Protein AF-A0ABD2MQB8-F1 (afdb_monomer_lite)

Structure (mmCIF, N/CA/C/O backbone):
data_AF-A0ABD2MQB8-F1
#
_entry.id   AF-A0ABD2MQB8-F1
#
loop_
_atom_site.group_PDB
_atom_site.id
_atom_site.type_symbol
_atom_site.label_atom_id
_atom_site.label_alt_id
_atom_site.label_comp_id
_atom_site.label_asym_id
_atom_site.label_entity_id
_atom_site.label_seq_id
_atom_site.pdbx_PDB_ins_code
_atom_site.Cartn_x
_atom_site.Cartn_y
_atom_site.Cartn_z
_atom_site.occupancy
_atom_site.B_iso_or_equiv
_atom_site.auth_seq_id
_atom_site.auth_comp_id
_atom_site.auth_asym_id
_atom_site.auth_atom_id
_atom_site.pdbx_PDB_model_num
ATOM 1 N N . MET A 1 1 ? 7.678 17.978 -4.601 1.00 78.19 1 MET A N 1
ATOM 2 C CA . MET A 1 1 ? 6.930 17.183 -3.603 1.00 78.19 1 MET A CA 1
ATOM 3 C C . MET A 1 1 ? 6.205 15.980 -4.212 1.00 78.19 1 MET A C 1
ATOM 5 O O . MET A 1 1 ? 6.706 14.885 -4.023 1.00 78.19 1 MET A O 1
ATOM 9 N N . ALA A 1 2 ? 5.103 16.112 -4.970 1.00 89.56 2 ALA A N 1
ATOM 10 C CA . ALA A 1 2 ? 4.362 14.930 -5.470 1.00 89.56 2 ALA A CA 1
ATOM 11 C C . ALA A 1 2 ? 5.180 14.020 -6.418 1.00 89.56 2 ALA A C 1
ATOM 13 O O . ALA A 1 2 ? 5.145 12.799 -6.293 1.00 89.56 2 ALA A O 1
ATOM 14 N N . LEU A 1 3 ? 5.963 14.611 -7.329 1.00 91.88 3 LEU A N 1
ATOM 15 C CA . LEU A 1 3 ? 6.819 13.855 -8.252 1.00 91.88 3 LEU A CA 1
ATOM 16 C C . LEU A 1 3 ? 7.938 13.095 -7.514 1.00 91.88 3 LEU A C 1
ATOM 18 O O . LEU A 1 3 ? 8.154 11.915 -7.765 1.00 91.88 3 LEU A O 1
ATOM 22 N N . GLU A 1 4 ? 8.593 13.750 -6.550 1.00 94.19 4 GLU A N 1
ATOM 23 C CA . G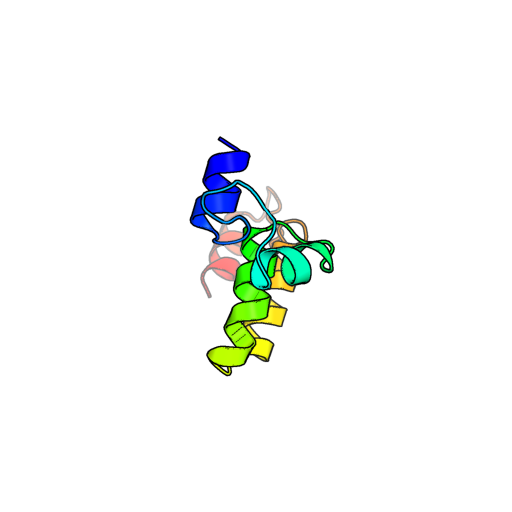LU A 1 4 ? 9.628 13.138 -5.699 1.00 94.19 4 GLU A CA 1
ATOM 24 C C . GLU A 1 4 ? 9.059 12.004 -4.841 1.00 94.19 4 GLU A C 1
ATOM 26 O O . GLU A 1 4 ? 9.699 10.970 -4.677 1.00 94.19 4 GLU A O 1
ATOM 31 N N . GLN A 1 5 ? 7.836 12.159 -4.326 1.00 95.00 5 GLN A N 1
ATOM 32 C CA . GLN A 1 5 ? 7.149 11.092 -3.601 1.00 95.00 5 GLN A CA 1
ATOM 33 C C . GLN A 1 5 ? 6.931 9.868 -4.497 1.00 95.00 5 GLN A C 1
ATOM 35 O O . GLN A 1 5 ? 7.282 8.758 -4.102 1.00 95.00 5 GLN A O 1
ATOM 40 N N . LEU A 1 6 ? 6.430 10.051 -5.721 1.00 96.69 6 LEU A N 1
ATOM 41 C CA . LEU A 1 6 ? 6.244 8.947 -6.669 1.00 96.69 6 LEU A CA 1
ATOM 42 C C . LEU A 1 6 ? 7.570 8.287 -7.081 1.00 96.69 6 LEU A C 1
ATOM 44 O O . LEU A 1 6 ? 7.624 7.062 -7.206 1.00 96.69 6 LEU A O 1
ATOM 48 N N . HIS A 1 7 ? 8.644 9.066 -7.224 1.00 96.69 7 HIS A N 1
ATOM 49 C CA . HIS A 1 7 ? 9.992 8.540 -7.466 1.00 96.69 7 HIS A CA 1
ATOM 50 C C . HIS A 1 7 ? 10.507 7.720 -6.270 1.00 96.69 7 HIS A C 1
ATOM 52 O O . HIS A 1 7 ? 10.895 6.567 -6.442 1.00 96.69 7 HIS A O 1
ATOM 58 N N . SER A 1 8 ? 10.363 8.214 -5.032 1.00 96.12 8 SER A N 1
ATOM 59 C CA . SER A 1 8 ? 10.723 7.460 -3.812 1.00 96.12 8 SER A CA 1
ATOM 60 C C . SER A 1 8 ? 9.912 6.170 -3.622 1.00 96.12 8 SER A C 1
ATOM 62 O O . SER A 1 8 ? 10.385 5.188 -3.046 1.00 96.12 8 SER A O 1
ATOM 64 N N . LEU A 1 9 ? 8.688 6.131 -4.157 1.00 96.88 9 LEU A N 1
ATOM 65 C CA . LEU A 1 9 ? 7.857 4.930 -4.203 1.00 96.88 9 LEU A CA 1
ATOM 66 C C . LEU A 1 9 ? 8.236 3.985 -5.344 1.00 96.88 9 LEU A C 1
ATOM 68 O O . LEU A 1 9 ? 7.658 2.902 -5.437 1.00 96.88 9 LEU A O 1
ATOM 72 N N . SER A 1 10 ? 9.218 4.331 -6.170 1.00 97.19 10 SER A N 1
ATOM 73 C CA . SER A 1 10 ? 9.597 3.576 -7.367 1.00 97.19 10 SER A CA 1
ATOM 74 C C . SER A 1 10 ? 8.438 3.443 -8.365 1.00 97.19 10 SER A C 1
ATOM 76 O O . SER A 1 10 ? 8.397 2.505 -9.165 1.00 97.19 10 SER A O 1
ATOM 78 N N . ALA A 1 11 ? 7.461 4.356 -8.302 1.00 97.88 11 ALA A N 1
ATOM 79 C CA . ALA A 1 11 ? 6.375 4.440 -9.271 1.00 97.88 11 ALA A CA 1
ATOM 80 C C . ALA A 1 11 ? 6.865 5.069 -10.584 1.00 97.88 11 ALA A C 1
ATOM 82 O O . ALA A 1 11 ? 6.371 4.709 -11.653 1.00 97.88 11 ALA A O 1
ATOM 83 N N . LEU A 1 12 ? 7.864 5.950 -10.491 1.00 97.94 12 LEU A N 1
ATOM 84 C CA . LEU A 1 12 ? 8.566 6.563 -11.613 1.00 97.94 12 LEU A CA 1
ATOM 85 C C . LEU A 1 12 ? 10.038 6.133 -11.619 1.00 97.94 12 LEU A C 1
ATOM 87 O O . LEU A 1 12 ? 10.589 5.846 -10.555 1.00 97.94 12 LEU A O 1
ATOM 91 N N . ASP A 1 13 ? 10.644 6.068 -12.798 1.00 96.06 13 ASP A N 1
ATOM 92 C CA . ASP A 1 13 ? 12.093 5.937 -12.972 1.00 96.06 13 ASP A CA 1
ATOM 93 C C . ASP A 1 13 ? 12.793 7.310 -13.004 1.00 96.06 13 ASP A C 1
ATOM 95 O O . ASP A 1 13 ? 12.160 8.352 -12.811 1.00 96.06 13 ASP A O 1
ATOM 99 N N . ASP A 1 14 ? 14.111 7.310 -13.216 1.00 95.12 14 ASP A N 1
ATOM 100 C CA . ASP A 1 14 ? 14.946 8.521 -13.214 1.00 95.12 14 ASP A CA 1
ATOM 101 C C . ASP A 1 14 ? 14.647 9.470 -14.385 1.00 95.12 14 ASP A C 1
ATOM 103 O O . ASP A 1 14 ? 14.959 10.658 -14.312 1.00 95.12 14 ASP A O 1
ATOM 107 N N . GLU A 1 15 ? 13.998 8.974 -15.442 1.00 94.94 15 GLU A N 1
ATOM 108 C CA . GLU A 1 15 ? 13.513 9.784 -16.565 1.00 94.94 15 GLU A CA 1
ATOM 109 C C . GLU A 1 15 ? 12.093 10.328 -16.311 1.00 94.94 15 GLU A C 1
ATOM 111 O O . GLU A 1 15 ? 11.548 11.077 -17.123 1.00 94.94 15 GLU A O 1
ATOM 116 N N . GLY A 1 16 ? 11.486 9.985 -15.169 1.00 94.00 16 GLY A N 1
ATOM 117 C CA . GLY A 1 16 ? 10.133 10.390 -14.795 1.00 94.00 16 GLY A CA 1
ATOM 118 C C . GLY A 1 16 ? 9.034 9.573 -15.478 1.00 94.00 16 GLY A C 1
ATOM 119 O O . GLY A 1 16 ? 7.875 9.993 -15.475 1.00 94.00 16 GLY A O 1
ATOM 120 N N . LEU A 1 17 ? 9.363 8.417 -16.058 1.00 97.12 17 LEU A N 1
ATOM 121 C CA . LEU A 1 17 ? 8.413 7.531 -16.724 1.00 97.12 17 LEU A CA 1
ATOM 122 C C . LEU A 1 17 ? 7.862 6.483 -15.752 1.00 97.12 17 LEU A C 1
ATOM 124 O O . LEU A 1 17 ? 8.512 6.081 -14.790 1.00 97.12 17 LEU A O 1
ATOM 128 N N . LEU A 1 18 ? 6.632 6.014 -16.000 1.00 97.56 18 LEU A N 1
ATOM 129 C CA . LEU A 1 18 ? 6.010 4.989 -15.158 1.00 97.56 18 LEU A CA 1
ATOM 130 C C . LEU A 1 18 ? 6.789 3.672 -15.218 1.00 97.56 18 LEU A C 1
ATOM 132 O O . LEU A 1 18 ? 6.952 3.06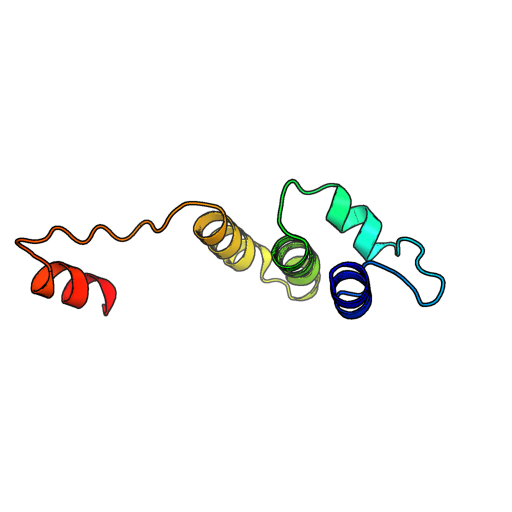4 -16.282 1.00 97.56 18 LEU A O 1
ATOM 136 N N . THR A 1 19 ? 7.144 3.148 -14.049 1.00 98.25 19 THR A N 1
ATOM 137 C CA . THR A 1 19 ? 7.703 1.800 -13.924 1.00 98.25 19 THR A CA 1
ATOM 138 C C . THR A 1 19 ? 6.605 0.740 -14.067 1.00 98.25 19 THR A C 1
ATOM 140 O O . THR A 1 19 ? 5.405 1.030 -14.104 1.00 98.25 19 THR A O 1
ATOM 143 N N . ARG A 1 20 ? 6.983 -0.545 -14.104 1.00 97.38 20 ARG A N 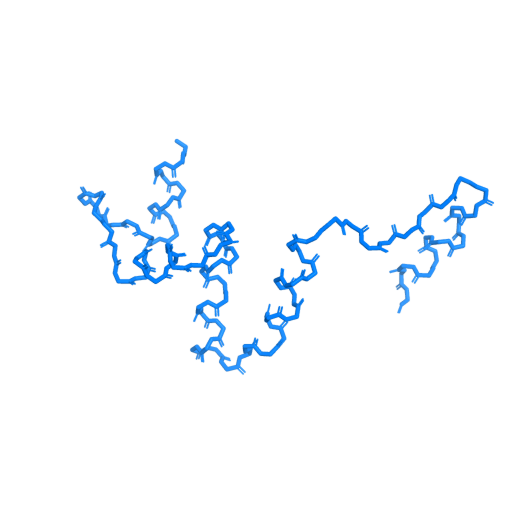1
ATOM 144 C CA . ARG A 1 20 ? 6.000 -1.643 -14.036 1.00 97.38 20 ARG A CA 1
ATOM 145 C C . ARG A 1 20 ? 5.212 -1.624 -12.720 1.00 97.38 20 ARG A C 1
ATOM 147 O O . ARG A 1 20 ? 4.030 -1.956 -12.729 1.00 97.38 20 ARG A O 1
ATOM 154 N N . LEU A 1 21 ? 5.854 -1.233 -11.617 1.00 97.44 21 LEU A N 1
ATOM 155 C CA . LEU A 1 21 ? 5.185 -1.041 -10.332 1.00 97.44 21 LEU A CA 1
ATOM 156 C C . LEU A 1 21 ? 4.210 0.138 -10.413 1.00 97.44 21 LEU A C 1
ATOM 158 O O . LEU A 1 21 ? 3.045 -0.041 -10.082 1.00 97.44 21 LEU A O 1
ATOM 162 N N . GLY A 1 22 ? 4.652 1.290 -10.927 1.00 97.94 22 GLY A N 1
ATOM 163 C CA . GLY A 1 22 ? 3.812 2.479 -11.085 1.00 97.94 22 GLY A CA 1
ATOM 164 C C . GLY A 1 22 ? 2.578 2.235 -11.953 1.00 97.94 22 GLY A C 1
ATOM 165 O O . GLY A 1 22 ? 1.483 2.652 -11.589 1.00 97.94 22 GLY A O 1
ATOM 166 N N . ARG A 1 23 ? 2.722 1.482 -13.054 1.00 98.19 23 ARG A N 1
ATOM 167 C CA . ARG A 1 23 ? 1.580 1.066 -13.888 1.00 98.19 23 ARG A CA 1
ATOM 168 C C . ARG A 1 23 ? 0.562 0.241 -13.107 1.00 98.19 23 ARG A C 1
ATOM 170 O O . ARG A 1 23 ? -0.614 0.564 -13.150 1.00 98.19 23 ARG A O 1
ATOM 177 N N . ARG A 1 24 ? 1.010 -0.773 -12.358 1.00 97.88 24 ARG A N 1
ATOM 178 C CA . ARG A 1 24 ? 0.110 -1.562 -11.500 1.00 97.88 24 ARG A CA 1
ATOM 179 C C . ARG A 1 24 ? -0.520 -0.700 -10.416 1.00 97.88 24 ARG A C 1
ATOM 181 O O . ARG A 1 24 ? -1.687 -0.883 -10.115 1.00 97.88 24 ARG A O 1
ATOM 188 N N . MET A 1 25 ? 0.230 0.243 -9.843 1.00 97.94 25 MET A N 1
ATOM 189 C CA . MET A 1 25 ? -0.300 1.127 -8.809 1.00 97.94 25 MET A CA 1
ATOM 190 C C . MET A 1 25 ? -1.475 1.965 -9.316 1.00 97.94 25 MET A C 1
ATOM 192 O O . MET A 1 25 ? -2.450 2.119 -8.585 1.00 97.94 25 MET A O 1
ATOM 196 N N . ALA A 1 26 ? -1.388 2.450 -10.559 1.00 97.31 26 ALA A N 1
ATOM 197 C CA . ALA A 1 26 ? -2.407 3.273 -11.208 1.00 97.31 26 ALA A CA 1
ATOM 198 C C . ALA A 1 26 ? -3.721 2.528 -11.513 1.00 97.31 26 ALA A C 1
ATOM 200 O O . ALA A 1 26 ? -4.730 3.171 -11.789 1.00 97.31 26 ALA A O 1
ATOM 201 N N . GLU A 1 27 ? -3.730 1.194 -11.456 1.00 97.44 27 GLU A N 1
ATOM 202 C CA . GLU A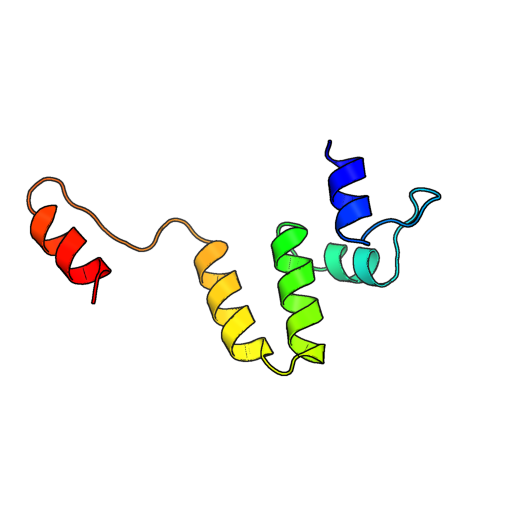 1 27 ? -4.945 0.384 -11.627 1.00 97.44 27 GLU A CA 1
ATOM 203 C C . GLU A 1 27 ? -5.802 0.336 -10.351 1.00 97.44 27 GLU A C 1
ATOM 205 O O . GLU A 1 27 ? -6.974 -0.036 -10.411 1.00 97.44 27 GLU A O 1
ATOM 210 N N . PHE A 1 28 ? -5.247 0.716 -9.193 1.00 95.62 28 PHE A N 1
ATOM 211 C CA . PHE A 1 28 ? -5.968 0.710 -7.921 1.00 95.62 28 PHE A CA 1
ATOM 212 C C . PHE A 1 28 ? -6.551 2.093 -7.601 1.00 95.62 28 PHE A C 1
ATOM 214 O O . PHE A 1 28 ? -5.834 3.091 -7.690 1.00 95.62 28 PHE A O 1
ATOM 221 N N . PRO A 1 29 ? -7.805 2.173 -7.115 1.00 95.44 29 PRO A N 1
ATOM 222 C CA . PRO A 1 29 ? -8.409 3.414 -6.632 1.00 95.44 29 PRO A CA 1
ATOM 223 C C . PRO A 1 29 ? -7.929 3.735 -5.204 1.00 95.44 29 PRO A C 1
ATOM 225 O O . PRO A 1 29 ? -8.728 3.899 -4.286 1.00 95.44 29 PRO A O 1
ATOM 228 N N . LEU A 1 30 ? -6.614 3.740 -4.996 1.00 95.31 30 LEU A N 1
ATOM 229 C CA . LEU A 1 30 ? -5.968 3.899 -3.697 1.00 95.31 30 LEU A CA 1
ATOM 230 C C . LEU A 1 30 ? -4.865 4.949 -3.781 1.00 95.31 30 LEU A C 1
ATOM 232 O O . LEU A 1 30 ? -4.240 5.133 -4.825 1.00 95.31 30 LEU A O 1
ATOM 236 N N . GLU A 1 31 ? -4.551 5.558 -2.641 1.00 95.31 31 GLU A N 1
ATOM 237 C CA . GLU A 1 31 ? -3.356 6.389 -2.518 1.00 95.31 31 GLU A CA 1
ATOM 238 C C . GLU A 1 31 ? -2.087 5.585 -2.876 1.00 95.31 31 GLU A C 1
ATOM 240 O O . GLU A 1 31 ? -1.981 4.409 -2.497 1.00 95.31 31 GLU A O 1
ATOM 245 N N . PRO A 1 32 ? -1.081 6.192 -3.543 1.00 96.19 32 PRO A N 1
ATOM 246 C CA . PRO A 1 32 ? 0.107 5.485 -4.034 1.00 96.19 32 PRO A CA 1
ATOM 247 C C . PRO A 1 32 ? 0.822 4.630 -2.975 1.00 96.19 32 PRO A C 1
ATOM 249 O O . PRO A 1 32 ? 1.247 3.509 -3.256 1.00 96.19 32 PRO A O 1
ATOM 252 N N . ASN A 1 33 ? 0.904 5.119 -1.735 1.00 96.38 33 ASN A N 1
ATOM 253 C CA . ASN A 1 33 ? 1.516 4.390 -0.621 1.00 96.38 33 ASN A CA 1
ATOM 254 C C . ASN A 1 33 ? 0.778 3.081 -0.303 1.00 96.38 33 ASN A C 1
ATOM 256 O O . ASN A 1 33 ? 1.408 2.038 -0.128 1.00 96.38 33 ASN A O 1
ATOM 260 N N . LEU A 1 34 ? -0.556 3.131 -0.254 1.00 97.25 34 LEU A N 1
ATOM 261 C CA . LEU A 1 34 ? -1.397 1.974 0.058 1.00 97.25 34 LEU A CA 1
ATOM 262 C C . LEU A 1 34 ? -1.410 0.980 -1.103 1.00 97.25 34 LEU A C 1
ATOM 264 O O . LEU A 1 34 ? -1.314 -0.224 -0.881 1.00 97.25 34 LEU A O 1
ATOM 268 N N . SER A 1 35 ? -1.440 1.488 -2.337 1.00 97.56 35 SER A N 1
ATOM 269 C CA . SER A 1 35 ? -1.336 0.672 -3.545 1.00 97.56 35 SER A CA 1
ATOM 270 C C . SER A 1 35 ? -0.010 -0.102 -3.590 1.00 97.56 35 SER A C 1
ATOM 272 O O . SER A 1 35 ? -0.003 -1.325 -3.746 1.00 97.56 35 SER A O 1
ATOM 274 N N . LYS A 1 36 ? 1.126 0.569 -3.334 1.00 97.38 36 LYS A N 1
ATOM 275 C CA . LYS A 1 36 ? 2.436 -0.097 -3.236 1.00 97.38 36 LYS A CA 1
ATOM 276 C C . LYS A 1 36 ? 2.458 -1.146 -2.124 1.00 97.38 36 LYS A C 1
ATOM 278 O O . LYS A 1 36 ? 2.921 -2.259 -2.366 1.00 97.38 36 LYS A O 1
ATOM 283 N N . MET A 1 37 ? 1.954 -0.816 -0.933 1.00 97.50 37 MET A N 1
ATOM 284 C CA . MET A 1 37 ? 1.897 -1.745 0.200 1.00 97.50 37 MET A CA 1
ATOM 285 C C . MET A 1 37 ? 1.102 -3.010 -0.151 1.00 97.50 37 MET A C 1
ATOM 287 O O . MET A 1 37 ? 1.587 -4.121 0.066 1.00 97.50 37 MET A O 1
ATOM 291 N N . LEU A 1 38 ? -0.068 -2.850 -0.776 1.00 97.81 38 LEU A N 1
ATOM 292 C CA . LEU A 1 38 ? -0.904 -3.966 -1.206 1.00 97.81 38 LEU A CA 1
ATOM 293 C C . LEU A 1 38 ? -0.211 -4.822 -2.275 1.00 97.81 38 LEU A C 1
ATOM 295 O O . LEU A 1 38 ? -0.192 -6.043 -2.156 1.00 97.81 38 LEU A O 1
ATOM 299 N N . ILE A 1 39 ? 0.430 -4.216 -3.279 1.00 97.69 39 ILE A N 1
ATOM 300 C CA . ILE A 1 39 ? 1.152 -4.965 -4.323 1.00 97.69 39 ILE A CA 1
ATOM 301 C C . ILE A 1 39 ? 2.350 -5.733 -3.734 1.00 97.69 39 ILE A C 1
ATOM 303 O O . ILE A 1 39 ? 2.598 -6.873 -4.129 1.00 97.69 39 ILE A O 1
ATOM 307 N N . MET A 1 40 ? 3.089 -5.138 -2.791 1.00 97.69 40 MET A N 1
ATOM 308 C CA . MET A 1 40 ? 4.250 -5.776 -2.150 1.00 97.69 40 MET A CA 1
ATOM 309 C C . MET A 1 40 ? 3.874 -6.906 -1.196 1.00 97.69 40 MET A C 1
ATOM 311 O O . MET A 1 40 ? 4.629 -7.872 -1.085 1.00 97.69 40 MET A O 1
ATOM 315 N N . SER A 1 41 ? 2.696 -6.842 -0.574 1.00 98.12 41 SER A N 1
ATOM 316 C CA . SER A 1 41 ? 2.199 -7.903 0.309 1.00 98.12 41 SER A CA 1
ATOM 317 C C . SER A 1 41 ? 2.177 -9.286 -0.352 1.00 98.12 41 SER A C 1
ATOM 319 O O . SER A 1 41 ? 2.394 -10.287 0.321 1.00 98.12 41 SER A O 1
ATOM 321 N N . VAL A 1 42 ? 1.984 -9.343 -1.677 1.00 97.50 42 VAL A N 1
ATOM 322 C CA . VAL A 1 42 ? 1.964 -10.597 -2.445 1.00 97.50 42 VAL A CA 1
ATOM 323 C C . VAL A 1 42 ? 3.332 -11.273 -2.414 1.00 97.50 42 VAL A C 1
ATOM 325 O O . VAL A 1 42 ? 3.424 -12.478 -2.199 1.00 97.50 42 VAL A O 1
ATOM 328 N N . ALA A 1 43 ? 4.405 -10.498 -2.594 1.00 96.00 43 ALA A N 1
ATOM 329 C CA . ALA A 1 43 ? 5.771 -11.015 -2.545 1.00 96.00 43 ALA A CA 1
ATOM 330 C C . ALA A 1 43 ? 6.187 -11.415 -1.121 1.00 96.00 43 ALA A C 1
ATOM 332 O O . ALA A 1 43 ? 6.990 -12.326 -0.951 1.00 96.00 43 ALA A O 1
ATOM 333 N N . LEU A 1 44 ? 5.622 -10.748 -0.111 1.00 97.62 44 LEU A N 1
ATOM 334 C CA . LEU A 1 44 ? 5.853 -11.025 1.309 1.00 97.62 44 LEU A CA 1
ATOM 335 C C . LEU A 1 44 ? 4.887 -12.069 1.894 1.00 97.62 44 LEU A C 1
ATOM 337 O O . LEU A 1 44 ? 4.989 -12.387 3.073 1.00 97.62 44 LEU A O 1
ATOM 341 N N . GLN A 1 45 ? 3.971 -12.601 1.078 1.00 98.00 45 GLN A N 1
ATOM 342 C CA . GLN A 1 45 ? 2.974 -13.605 1.458 1.00 98.00 45 GLN A CA 1
ATOM 343 C C . GLN A 1 45 ? 2.072 -13.194 2.639 1.00 98.00 45 GLN A C 1
ATOM 345 O O . GLN A 1 45 ? 1.658 -14.041 3.422 1.00 98.00 45 GLN A O 1
ATOM 350 N N . CYS A 1 46 ? 1.739 -11.904 2.741 1.00 98.25 46 CYS A N 1
ATOM 351 C CA . CYS A 1 46 ? 0.880 -11.334 3.792 1.00 98.25 46 CYS A CA 1
ATOM 352 C C . CYS A 1 46 ? -0.282 -10.502 3.219 1.00 98.25 46 CYS A C 1
ATOM 354 O O . CYS A 1 46 ? -0.666 -9.456 3.745 1.00 98.25 46 CYS A O 1
ATOM 356 N N . SER A 1 47 ? -0.803 -10.905 2.056 1.00 97.94 47 SER A N 1
ATOM 357 C CA . SER A 1 47 ? -1.824 -10.127 1.346 1.00 97.94 47 SER A CA 1
ATOM 358 C C . SER A 1 47 ? -3.163 -10.046 2.059 1.00 97.94 47 SER A C 1
ATOM 360 O O . SER A 1 47 ? -3.845 -9.040 1.893 1.00 97.94 47 SER A O 1
ATOM 362 N N . ASP A 1 48 ? -3.535 -11.052 2.844 1.00 97.88 48 ASP A N 1
ATOM 363 C CA . ASP A 1 48 ? -4.821 -11.070 3.544 1.00 97.88 48 ASP A CA 1
ATOM 364 C C . ASP A 1 48 ? -4.847 -10.036 4.683 1.00 97.88 48 ASP A C 1
ATOM 366 O O . ASP A 1 48 ? -5.751 -9.197 4.790 1.00 97.88 48 ASP A O 1
ATOM 370 N N . GLU A 1 49 ? -3.770 -9.996 5.469 1.00 98.06 49 GLU A N 1
ATOM 371 C CA . GLU A 1 49 ? -3.581 -9.030 6.545 1.00 98.06 49 GLU A CA 1
ATOM 372 C C . GLU A 1 49 ? -3.474 -7.610 5.987 1.00 98.06 49 GLU A C 1
ATOM 374 O O . GLU A 1 49 ? -4.122 -6.682 6.480 1.00 98.06 49 GLU A O 1
ATOM 379 N N . ILE A 1 50 ? -2.690 -7.429 4.920 1.00 98.19 50 ILE A N 1
ATOM 380 C CA . ILE A 1 50 ? -2.509 -6.115 4.304 1.00 98.19 50 ILE A CA 1
ATOM 381 C C . ILE A 1 50 ? -3.794 -5.631 3.630 1.00 98.19 50 ILE A C 1
ATOM 383 O O . ILE A 1 50 ? -4.108 -4.447 3.742 1.00 98.19 50 ILE A O 1
ATOM 387 N N . LEU A 1 51 ? -4.576 -6.504 2.991 1.00 97.38 51 LEU A N 1
ATOM 388 C CA . LEU A 1 51 ? -5.878 -6.132 2.434 1.00 97.38 51 LEU A CA 1
ATOM 389 C C . LEU A 1 51 ? -6.826 -5.636 3.531 1.00 97.38 51 LEU A C 1
ATOM 391 O O . LEU A 1 51 ? -7.493 -4.613 3.352 1.00 97.38 51 LEU A O 1
ATOM 395 N N . THR A 1 52 ? -6.837 -6.307 4.684 1.00 97.25 52 THR A N 1
ATOM 396 C CA . THR A 1 52 ? -7.623 -5.891 5.853 1.00 97.25 52 THR A CA 1
ATOM 397 C C . THR A 1 52 ? -7.183 -4.512 6.356 1.00 97.25 52 THR A C 1
ATOM 399 O O . THR A 1 52 ? -8.015 -3.620 6.540 1.00 97.25 52 THR A O 1
ATOM 402 N N . ILE A 1 53 ? -5.873 -4.295 6.513 1.00 96.81 53 ILE A N 1
ATOM 403 C CA . ILE A 1 53 ? -5.310 -3.012 6.960 1.00 96.81 53 ILE A CA 1
ATOM 404 C C . ILE A 1 53 ? -5.632 -1.888 5.966 1.00 96.81 53 ILE A C 1
ATOM 406 O O . ILE A 1 53 ? -6.123 -0.835 6.371 1.00 96.81 53 ILE A O 1
ATOM 410 N N . VAL A 1 54 ? -5.403 -2.102 4.666 1.00 96.75 54 VAL A N 1
ATOM 411 C CA . VAL A 1 54 ? -5.697 -1.112 3.614 1.00 96.75 54 VAL A CA 1
ATOM 412 C C . VAL A 1 54 ? -7.183 -0.764 3.599 1.00 96.75 54 VAL A C 1
ATOM 414 O O . VAL A 1 54 ? -7.527 0.412 3.484 1.00 96.75 54 VAL A O 1
ATOM 417 N N . SER A 1 55 ? -8.061 -1.752 3.776 1.00 94.94 55 SER A N 1
ATOM 418 C CA . SER A 1 55 ? -9.510 -1.535 3.827 1.00 94.94 55 SER A CA 1
ATOM 419 C C . SER A 1 55 ? -9.910 -0.618 4.986 1.00 94.94 55 SER A C 1
ATOM 421 O O . SER A 1 55 ? -10.670 0.326 4.784 1.00 94.94 55 SER A O 1
ATOM 423 N N . LEU A 1 56 ? -9.349 -0.833 6.183 1.00 95.00 56 LEU A N 1
ATOM 424 C CA . LEU A 1 56 ? -9.606 0.012 7.356 1.00 95.00 56 LEU A CA 1
ATOM 425 C C . LEU A 1 56 ? -9.029 1.428 7.216 1.00 95.00 56 LEU A C 1
ATOM 427 O O . LEU A 1 56 ? -9.623 2.379 7.719 1.00 95.00 56 LEU A O 1
ATOM 431 N N . LEU A 1 57 ? -7.888 1.579 6.540 1.00 94.44 57 LEU A N 1
ATOM 432 C CA . LEU A 1 57 ? -7.261 2.884 6.296 1.00 94.44 57 LEU A CA 1
ATOM 433 C C . LEU A 1 57 ? -7.961 3.697 5.200 1.00 94.44 57 LEU A C 1
ATOM 435 O O . LEU A 1 57 ? -7.833 4.918 5.175 1.00 94.44 57 LEU A O 1
ATOM 439 N N . SER A 1 58 ? -8.689 3.035 4.299 1.00 91.38 58 SER A N 1
ATOM 440 C CA . SER A 1 58 ? -9.380 3.679 3.172 1.00 91.38 58 SER A CA 1
ATOM 441 C C . SER A 1 58 ? -10.730 4.296 3.560 1.00 91.38 58 SER A C 1
ATOM 443 O O . SER A 1 58 ? -11.371 4.955 2.742 1.00 91.38 58 SER A O 1
ATOM 445 N N . VAL A 1 59 ? -11.178 4.088 4.800 1.00 90.56 59 VAL A N 1
ATOM 446 C CA . VAL A 1 59 ? -12.427 4.633 5.343 1.00 90.56 59 VAL A CA 1
ATOM 447 C C . VAL A 1 59 ? -12.150 5.620 6.475 1.00 90.56 59 VAL A C 1
ATOM 449 O O . VAL A 1 59 ? -11.042 5.718 7.001 1.00 90.56 59 VAL A O 1
ATOM 452 N N . GLN A 1 60 ? -13.175 6.378 6.870 1.00 88.19 60 GLN A N 1
ATOM 453 C CA . GLN A 1 60 ? -13.076 7.225 8.057 1.00 88.19 60 GLN A CA 1
ATOM 454 C C . GLN A 1 60 ? -12.867 6.376 9.314 1.00 88.19 60 GLN A C 1
ATOM 456 O O . GLN A 1 60 ? -13.271 5.216 9.379 1.00 88.19 60 GLN A O 1
ATOM 461 N N . ASN A 1 61 ? -12.256 6.988 10.329 1.00 88.50 61 ASN A N 1
ATOM 462 C CA . ASN A 1 61 ? -11.964 6.339 11.599 1.00 88.50 61 ASN A CA 1
ATOM 463 C C . ASN A 1 61 ? -13.206 5.632 12.169 1.00 88.50 61 ASN A C 1
ATOM 465 O O . ASN A 1 61 ? -14.215 6.266 12.475 1.00 88.50 61 ASN A O 1
ATOM 469 N N . VAL A 1 62 ? -13.093 4.315 12.332 1.00 90.38 62 VAL A N 1
ATOM 470 C CA . VAL A 1 62 ? -14.174 3.440 12.803 1.00 90.38 62 VAL A CA 1
ATOM 471 C C . VAL A 1 62 ? -14.404 3.518 14.317 1.00 90.38 62 VAL A C 1
ATOM 473 O O . VAL A 1 62 ? -15.423 3.040 14.815 1.00 90.38 62 VAL A O 1
ATOM 476 N N . PHE A 1 63 ? -13.486 4.127 15.075 1.00 91.75 63 PHE A N 1
ATOM 477 C CA . PHE A 1 63 ? -13.618 4.276 16.522 1.00 91.75 63 PHE A CA 1
ATOM 478 C C . PHE A 1 63 ? -14.574 5.416 16.879 1.00 91.75 63 PHE A C 1
ATOM 480 O O . PHE A 1 63 ? -14.280 6.598 16.690 1.00 91.75 63 PHE A O 1
ATOM 487 N N . TYR A 1 64 ? -15.702 5.057 17.487 1.00 92.94 64 TYR A N 1
ATOM 488 C CA . TYR A 1 64 ? -16.681 6.013 17.989 1.00 92.94 64 TYR A CA 1
ATOM 489 C C . TYR A 1 64 ? -16.311 6.524 19.391 1.00 92.94 64 TYR A C 1
ATOM 491 O O . TYR A 1 64 ? -16.136 5.739 20.323 1.00 92.94 64 TYR A O 1
ATOM 499 N N . ARG A 1 65 ? -16.232 7.853 19.556 1.00 94.25 65 ARG A N 1
ATOM 500 C CA . ARG A 1 65 ? -15.834 8.518 20.813 1.00 94.25 65 ARG A CA 1
ATOM 501 C C . ARG A 1 65 ? -16.863 9.572 21.270 1.00 94.25 65 ARG A C 1
ATOM 503 O O . ARG A 1 65 ? -16.621 10.772 21.130 1.00 94.25 65 ARG A O 1
ATOM 510 N N . PRO A 1 66 ? -18.028 9.157 21.797 1.00 94.25 66 PRO A N 1
ATOM 511 C CA . PRO A 1 66 ? -19.060 10.079 22.273 1.00 94.25 66 PRO A CA 1
ATOM 512 C C . PRO A 1 66 ? -18.592 10.880 23.495 1.00 94.25 66 PRO A C 1
ATOM 514 O O . PRO A 1 66 ? -17.919 10.339 24.374 1.00 94.25 66 PRO A O 1
ATOM 517 N N . LYS A 1 67 ? -18.977 12.165 23.563 1.00 94.19 67 LYS A N 1
ATOM 518 C CA . LYS A 1 67 ? -18.517 13.120 24.594 1.00 94.19 67 LYS A CA 1
ATOM 519 C C . LYS A 1 67 ? -18.773 12.629 26.023 1.00 94.19 67 LYS A C 1
ATOM 521 O O . LYS A 1 67 ? -17.877 12.718 26.853 1.00 94.19 67 LYS A O 1
ATOM 526 N N . ASP A 1 68 ? -19.928 12.019 26.271 1.00 96.12 68 ASP A N 1
ATOM 527 C CA . ASP A 1 68 ? -20.323 11.579 27.618 1.00 96.12 68 ASP A CA 1
ATOM 528 C C . ASP A 1 68 ? -19.678 10.248 28.045 1.00 96.12 68 ASP A C 1
ATOM 530 O O . ASP A 1 68 ? -19.814 9.828 29.191 1.00 96.12 68 ASP A O 1
ATOM 534 N N . LYS A 1 69 ? -18.992 9.544 27.131 1.00 94.44 69 LYS A N 1
ATOM 535 C CA . LYS A 1 69 ? -18.380 8.226 27.393 1.00 94.44 69 LYS A CA 1
ATOM 536 C C . LYS A 1 69 ? -16.943 8.132 26.877 1.00 94.44 69 LYS A C 1
ATOM 538 O O . LYS A 1 69 ? -16.496 7.050 26.501 1.00 94.44 69 LYS A O 1
ATOM 543 N N . GLN A 1 70 ? -16.215 9.250 26.868 1.00 94.69 70 GLN A N 1
ATOM 544 C CA . GLN A 1 70 ? -14.844 9.318 26.348 1.00 94.69 70 GLN A CA 1
ATOM 545 C C . GLN A 1 70 ? -13.900 8.329 27.041 1.00 94.69 70 GLN A C 1
ATOM 547 O O . GLN A 1 70 ? -13.273 7.533 26.353 1.00 94.69 70 GLN A O 1
ATOM 552 N N . ALA A 1 71 ? -13.872 8.297 28.379 1.00 94.56 71 ALA A N 1
ATOM 553 C CA . ALA A 1 71 ? -12.996 7.391 29.129 1.00 94.56 71 ALA A CA 1
ATOM 554 C C . ALA A 1 71 ? -13.260 5.903 28.817 1.00 94.56 71 ALA A C 1
ATOM 556 O O . ALA A 1 71 ? -12.323 5.125 28.659 1.00 94.56 71 ALA A O 1
ATOM 557 N N . LEU A 1 72 ? -14.532 5.511 28.666 1.00 94.00 72 LEU A N 1
ATOM 558 C CA . LEU A 1 72 ? -14.908 4.141 28.301 1.00 94.00 72 LEU A CA 1
ATOM 559 C C . LEU A 1 72 ? -14.526 3.811 26.851 1.00 94.00 72 LEU A C 1
ATOM 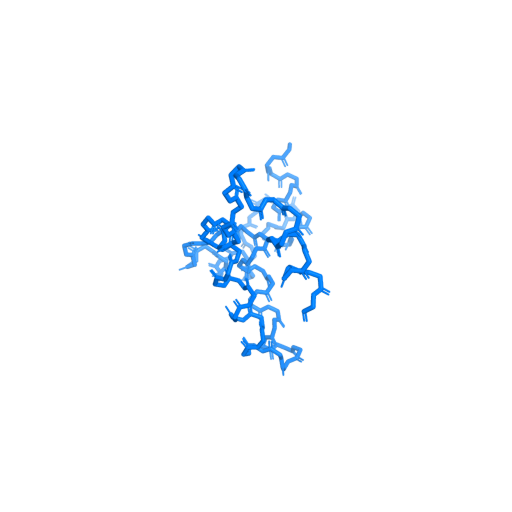561 O O . LEU A 1 72 ? -14.074 2.703 26.574 1.00 94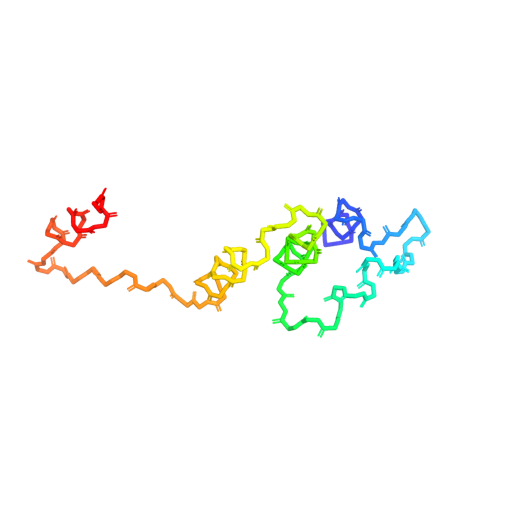.00 72 LEU A O 1
ATOM 565 N N . ALA A 1 73 ? -14.720 4.750 25.922 1.00 94.12 73 ALA A N 1
ATOM 566 C CA . ALA A 1 73 ? -14.315 4.574 24.529 1.00 94.12 73 ALA A CA 1
ATOM 567 C C . ALA A 1 73 ? -12.786 4.446 24.400 1.00 94.12 73 ALA A C 1
ATOM 569 O O . ALA A 1 73 ? -12.310 3.580 23.670 1.00 94.12 73 ALA A O 1
ATOM 570 N N . ASP A 1 74 ? -12.031 5.249 25.155 1.00 92.88 74 ASP A N 1
ATOM 571 C CA . ASP A 1 74 ? -10.568 5.211 25.179 1.00 92.88 74 ASP A CA 1
ATOM 572 C C . ASP A 1 74 ? -10.060 3.880 25.767 1.00 92.88 74 ASP A C 1
ATOM 574 O O . ASP A 1 74 ? -9.175 3.258 25.182 1.00 92.88 74 ASP A O 1
ATOM 578 N N . GLN A 1 75 ? -10.684 3.374 26.840 1.00 93.12 75 GLN A N 1
ATOM 579 C CA . GLN A 1 75 ? -10.381 2.046 27.393 1.00 93.12 75 GLN A CA 1
ATOM 580 C C . GLN A 1 75 ? -10.659 0.921 26.384 1.00 93.12 75 GLN A C 1
ATOM 582 O O . GLN A 1 75 ? -9.850 0.010 26.236 1.00 93.12 75 GLN A O 1
ATOM 587 N N . LYS A 1 76 ? -11.788 0.977 25.664 1.00 91.56 76 LYS A N 1
ATOM 588 C CA . LYS A 1 76 ? -12.141 -0.037 24.655 1.00 91.56 76 LYS A CA 1
ATOM 589 C C . LYS A 1 76 ? -11.241 -0.018 23.425 1.00 91.56 76 LYS A C 1
ATOM 591 O O . LYS A 1 76 ? -11.194 -1.012 22.722 1.00 91.56 76 LYS A O 1
ATOM 596 N N . LYS A 1 77 ? -10.578 1.103 23.142 1.00 88.44 77 LYS A N 1
ATOM 597 C CA . LYS A 1 77 ? -9.631 1.218 22.029 1.00 88.44 77 LYS A CA 1
ATOM 598 C C . LYS A 1 77 ? -8.242 0.662 22.377 1.00 88.44 77 LYS A C 1
ATOM 600 O O . LYS A 1 77 ? -7.489 0.335 21.468 1.00 88.44 77 LYS A O 1
ATOM 605 N N . GLN A 1 78 ? -7.882 0.618 23.662 1.00 85.62 78 GLN A N 1
ATOM 606 C CA . GLN A 1 78 ? -6.575 0.134 24.132 1.00 85.62 78 GLN A CA 1
ATOM 607 C C . GLN A 1 78 ? -6.486 -1.394 24.259 1.00 85.62 78 GLN A C 1
ATOM 609 O O . GLN A 1 78 ? -5.374 -1.915 24.312 1.00 85.62 78 GLN A O 1
ATOM 614 N N . ASN A 1 79 ? -7.631 -2.079 24.316 1.00 52.69 79 ASN A N 1
ATOM 615 C CA . ASN A 1 79 ? -7.751 -3.536 24.420 1.00 52.69 79 ASN A CA 1
ATOM 616 C C . ASN A 1 79 ? -8.163 -4.145 23.081 1.00 52.69 79 ASN A C 1
ATOM 618 O O . ASN A 1 79 ? -7.808 -5.321 22.858 1.00 52.69 79 ASN A O 1
#

pLDDT: mean 94.67, std 5.82, range [52.69, 98.25]

Organism: NCBI:txid559131

Foldseek 3Di:
DVLVVCVVLVCADPVSDGDPLVVQLVVDPADSVLSSQLVVCVVVVNNVVSVVVSVCVVDPPPQDQDPVCNVVSVVVVVD

InterPro domains:
  IPR007502 Helicase-associated domain [SM00847] (1-79)
  IPR027417 P-loop containing nucleoside triphosphate hydrolase [SSF52540] (5-77)
  IPR048333 Helicase associated domain (HA2), winged-helix domain [PF04408] (2-30)

Secondary structure (DSSP, 8-state):
-HHHHHHHTTSB-TTSPBPHHHHHHTTSSS-HHHHHHHHHHHHTT-HHHHHHHHHHHTSS------GGGHHHHHHHHH-

Sequence (79 aa):
MALEQLHSLSALDDEGLLTRLGRRMAEFPLEPNLSKMLIMSVALQCSDEILTIVSLLSVQNVFYRPKDKQALADQKKQN

Radius of gyration: 17.37 Å; chains: 1; bounding box: 35×31×46 Å